Protein AF-A0A661HX92-F1 (afdb_monomer_lite)

Sequence (80 aa):
PHCFANDTDGGAIMASNHGGPWRYDTFVPIIFAGNGLKGKQIYRAVKPNDIAPTLSAIINAKSPSGANGDILGEVLESIK

Radius of gyration: 17.79 Å; chains: 1; bounding box: 38×30×48 Å

Foldseek 3Di:
DDDDPQQDPVRDGDPDDEDDPDCVRQVDDDDDDDDQADDDDDPDDAHPLQVQVQVCVVVVHDGDPPRDGHHDVNRVVSRD

Secondary structure (DSSP, 8-state):
----TTB-TTSPBPSS----SSHHHH-------STTPPP----S---GGGHHHHHHHHTT-PPPTT--SPP-HHHHTT--

Structure (mmCIF, N/CA/C/O backbone):
data_AF-A0A661HX92-F1
#
_entry.id   AF-A0A661HX92-F1
#
loop_
_atom_site.group_PDB
_atom_site.id
_atom_site.type_symbol
_atom_site.label_atom_id
_atom_site.label_alt_id
_atom_site.label_comp_id
_atom_site.label_asym_id
_atom_site.label_entity_id
_atom_site.label_seq_id
_atom_site.pdbx_PDB_ins_code
_atom_site.Cartn_x
_atom_site.Cartn_y
_atom_site.Cartn_z
_atom_site.occupancy
_atom_site.B_iso_or_equiv
_atom_site.auth_seq_id
_atom_site.auth_comp_id
_atom_site.auth_asym_id
_atom_site.auth_atom_id
_atom_site.pdbx_PDB_model_num
ATOM 1 N N . PRO A 1 1 ? 13.407 6.861 -31.794 1.00 44.62 1 PRO A N 1
ATOM 2 C CA . PRO A 1 1 ? 14.557 6.475 -30.942 1.00 44.62 1 PRO A CA 1
ATOM 3 C C . PRO A 1 1 ? 14.136 5.371 -29.966 1.00 44.62 1 PRO A C 1
ATOM 5 O O . PRO A 1 1 ? 13.169 5.545 -29.232 1.00 44.62 1 PRO A O 1
ATOM 8 N N . HIS A 1 2 ? 14.792 4.216 -30.043 1.00 55.34 2 HIS A N 1
ATOM 9 C CA . HIS A 1 2 ? 14.515 3.053 -29.205 1.00 55.34 2 HIS A CA 1
ATOM 10 C C . HIS A 1 2 ? 15.163 3.265 -27.833 1.00 55.34 2 HIS A C 1
ATOM 12 O O . HIS A 1 2 ? 16.314 2.893 -27.665 1.00 55.34 2 HIS A O 1
ATOM 18 N N . CYS A 1 3 ? 14.469 3.932 -26.905 1.00 62.03 3 CYS A N 1
ATOM 19 C CA . CYS A 1 3 ? 14.844 3.907 -25.493 1.00 62.03 3 CYS A CA 1
ATOM 20 C C . CYS A 1 3 ? 14.119 2.733 -24.832 1.00 62.03 3 CYS A C 1
ATOM 22 O O . CYS A 1 3 ? 12.903 2.752 -24.622 1.00 62.03 3 CYS A O 1
ATOM 24 N N . PHE A 1 4 ? 14.849 1.661 -24.569 1.00 67.31 4 PHE A N 1
ATOM 25 C CA . PHE A 1 4 ? 14.358 0.570 -23.747 1.00 67.31 4 PHE A CA 1
ATOM 26 C C . PHE A 1 4 ? 14.517 0.945 -22.271 1.00 67.31 4 PHE A C 1
ATOM 28 O O . PHE A 1 4 ? 15.411 1.699 -21.901 1.00 67.31 4 PHE A O 1
ATOM 35 N N . ALA A 1 5 ? 13.675 0.380 -21.400 1.00 68.94 5 ALA A N 1
ATOM 36 C CA . ALA A 1 5 ? 13.716 0.619 -19.947 1.00 68.94 5 ALA A CA 1
ATOM 37 C C . ALA A 1 5 ? 15.066 0.261 -19.281 1.00 68.94 5 ALA A C 1
ATOM 39 O O . ALA A 1 5 ? 15.271 0.507 -18.096 1.00 68.94 5 ALA A O 1
ATOM 40 N N . ASN A 1 6 ? 15.971 -0.351 -20.039 1.00 71.75 6 ASN A N 1
ATOM 41 C CA . ASN A 1 6 ? 17.247 -0.873 -19.593 1.00 71.75 6 ASN A CA 1
ATOM 42 C C . ASN A 1 6 ? 18.450 -0.103 -20.165 1.00 71.75 6 ASN A C 1
ATOM 44 O O . ASN A 1 6 ? 19.596 -0.475 -19.904 1.00 71.75 6 ASN A O 1
ATOM 48 N N . ASP A 1 7 ? 18.184 0.934 -20.962 1.00 72.81 7 ASP A N 1
ATOM 49 C CA . ASP A 1 7 ? 19.209 1.783 -21.551 1.00 72.81 7 ASP A CA 1
ATOM 50 C C . ASP A 1 7 ? 19.683 2.781 -20.490 1.00 72.81 7 ASP A C 1
ATOM 52 O O . ASP A 1 7 ? 18.894 3.552 -19.945 1.00 72.81 7 ASP A O 1
ATOM 56 N N . THR A 1 8 ? 20.975 2.747 -20.171 1.00 70.31 8 THR A N 1
ATOM 57 C CA . THR A 1 8 ? 21.603 3.704 -19.249 1.00 70.31 8 THR A CA 1
ATOM 58 C C . THR A 1 8 ? 22.294 4.829 -20.020 1.00 70.31 8 THR A C 1
ATOM 60 O O . THR A 1 8 ? 22.705 4.636 -21.168 1.00 70.31 8 THR A O 1
ATOM 63 N N . ASP A 1 9 ? 22.507 5.981 -19.372 1.00 69.25 9 ASP A N 1
ATOM 64 C CA . ASP A 1 9 ? 23.108 7.202 -19.953 1.00 69.25 9 ASP A CA 1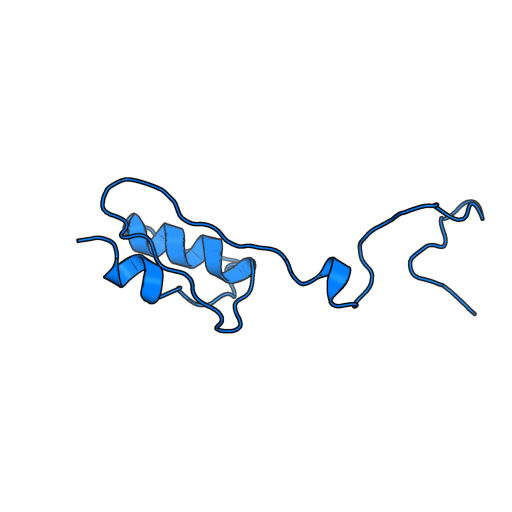
ATOM 65 C C . ASP A 1 9 ? 24.563 7.043 -20.469 1.00 69.25 9 ASP A C 1
ATOM 67 O O . ASP A 1 9 ? 25.175 8.004 -20.931 1.00 69.25 9 ASP A O 1
ATOM 71 N N . GLY A 1 10 ? 25.130 5.831 -20.427 1.00 69.88 10 GLY A N 1
ATOM 72 C CA . GLY A 1 10 ? 26.456 5.486 -20.954 1.00 69.88 10 GLY A CA 1
ATOM 73 C C . GLY A 1 10 ? 26.463 4.356 -21.990 1.00 69.88 10 GLY A C 1
ATOM 74 O O . GLY A 1 10 ? 27.534 3.841 -22.305 1.00 69.88 10 GLY A O 1
ATOM 75 N N . GLY A 1 11 ? 25.299 3.920 -22.489 1.00 68.31 11 GLY A N 1
ATOM 76 C CA . GLY A 1 11 ? 25.194 2.828 -23.470 1.00 68.31 11 GLY A CA 1
ATOM 77 C C . GLY A 1 11 ? 25.443 1.427 -22.898 1.00 68.31 11 GLY A C 1
ATOM 78 O O . GLY A 1 11 ? 25.464 0.451 -23.647 1.00 68.31 11 GLY A O 1
ATOM 79 N N . ALA A 1 12 ? 25.615 1.304 -21.578 1.00 71.50 12 ALA A N 1
ATOM 80 C CA . ALA A 1 12 ? 25.669 0.014 -20.910 1.00 71.50 12 ALA A CA 1
ATOM 81 C C . ALA A 1 12 ? 24.249 -0.556 -20.777 1.00 71.50 12 ALA A C 1
ATOM 83 O O . ALA A 1 12 ? 23.341 0.114 -20.281 1.00 71.50 12 ALA A O 1
ATOM 84 N N . ILE A 1 13 ? 24.071 -1.806 -21.200 1.00 73.69 13 ILE A N 1
ATOM 85 C CA . ILE A 1 13 ? 22.834 -2.558 -20.984 1.00 73.69 13 ILE A CA 1
ATOM 86 C C . ILE A 1 13 ? 22.945 -3.238 -19.617 1.00 73.69 13 ILE A C 1
ATOM 88 O O . ILE A 1 13 ? 23.848 -4.046 -19.394 1.00 73.69 13 ILE A O 1
ATOM 92 N N . MET A 1 14 ? 22.042 -2.911 -18.694 1.00 76.81 14 MET A N 1
ATOM 93 C CA . MET A 1 14 ? 21.990 -3.558 -17.378 1.00 76.81 14 MET A CA 1
ATOM 94 C C . MET A 1 14 ? 21.504 -5.009 -17.517 1.00 76.81 14 MET A C 1
ATOM 96 O O . MET A 1 14 ? 20.572 -5.295 -18.253 1.00 76.81 14 MET A O 1
ATOM 100 N N . ALA A 1 15 ? 22.088 -5.968 -16.800 1.00 83.25 15 ALA A N 1
ATOM 101 C CA . ALA A 1 15 ? 21.561 -7.341 -16.826 1.00 83.25 15 ALA A CA 1
ATOM 102 C C . ALA A 1 15 ? 20.192 -7.455 -16.121 1.00 83.25 15 ALA A C 1
ATOM 104 O O . ALA A 1 15 ? 19.400 -8.342 -16.431 1.00 83.25 15 ALA A O 1
ATOM 105 N N . SER A 1 16 ? 19.921 -6.554 -15.174 1.00 83.38 16 SER A N 1
ATOM 106 C CA . SER A 1 16 ? 18.666 -6.451 -14.433 1.00 83.38 16 SER A CA 1
ATOM 107 C C . SER A 1 16 ? 18.463 -5.006 -13.986 1.00 83.38 16 SER A C 1
ATOM 109 O O . SER A 1 16 ? 19.396 -4.384 -13.481 1.00 83.38 16 SER A O 1
ATOM 111 N N . ASN A 1 17 ? 17.244 -4.495 -14.132 1.00 83.56 17 ASN A N 1
ATOM 112 C CA . ASN A 1 17 ? 16.816 -3.195 -13.625 1.00 83.56 17 ASN A CA 1
ATOM 113 C C . ASN A 1 17 ? 15.302 -3.228 -13.347 1.00 83.56 17 ASN A C 1
ATOM 115 O O . ASN A 1 17 ? 14.623 -4.156 -13.788 1.00 83.56 17 ASN A O 1
ATOM 119 N N . HIS A 1 18 ? 14.787 -2.226 -1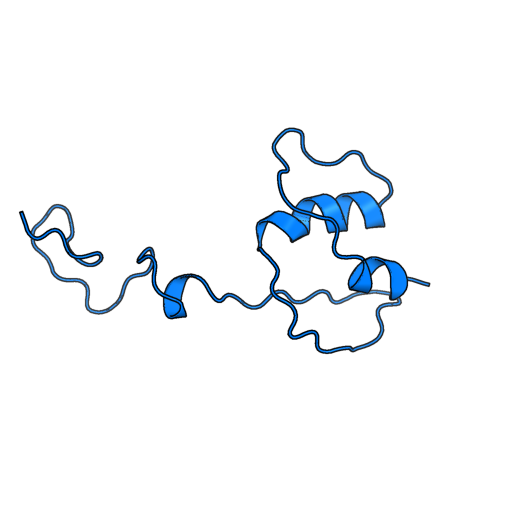2.637 1.00 87.12 18 HIS A N 1
ATOM 120 C CA . HIS A 1 18 ? 13.354 -1.993 -12.451 1.00 87.12 18 HIS A CA 1
ATOM 121 C C . HIS A 1 18 ? 12.941 -0.641 -13.056 1.00 87.12 18 HIS A C 1
ATOM 123 O O . HIS A 1 18 ? 13.777 0.157 -13.476 1.00 87.12 18 HIS A O 1
ATOM 129 N N . GLY A 1 19 ? 11.643 -0.337 -13.032 1.00 85.31 19 GLY A N 1
ATOM 130 C CA . GLY A 1 19 ? 11.091 0.947 -13.489 1.00 85.31 19 GLY A CA 1
ATOM 131 C C . GLY A 1 19 ? 10.414 0.875 -14.856 1.00 85.31 19 GLY A C 1
ATOM 132 O O . GLY A 1 19 ? 9.901 1.882 -15.344 1.00 85.31 19 GLY A O 1
ATOM 133 N N . GLY A 1 20 ? 10.357 -0.313 -15.457 1.00 86.00 20 GLY A N 1
ATOM 134 C CA . GLY A 1 20 ? 9.481 -0.581 -16.582 1.00 86.00 20 GLY A CA 1
ATOM 135 C C . GLY A 1 20 ? 8.002 -0.564 -16.164 1.00 86.00 20 GLY A C 1
ATOM 136 O O . GLY A 1 20 ? 7.659 -0.806 -15.006 1.00 86.00 20 GLY A O 1
ATOM 137 N N . PRO A 1 21 ? 7.079 -0.332 -17.111 1.00 88.62 21 PRO A N 1
ATOM 138 C CA . PRO A 1 21 ? 5.639 -0.304 -16.837 1.00 88.62 21 PRO A CA 1
ATOM 139 C C . PRO A 1 21 ? 5.020 -1.707 -16.686 1.00 88.62 21 PRO A C 1
ATOM 141 O O . PRO A 1 21 ? 3.798 -1.852 -16.639 1.00 88.62 21 PRO A O 1
ATOM 144 N N . TRP A 1 22 ? 5.834 -2.764 -16.673 1.00 90.19 22 TRP A N 1
ATOM 145 C CA . TRP A 1 22 ? 5.363 -4.143 -16.717 1.00 90.19 22 TRP A CA 1
ATOM 146 C C . TRP A 1 22 ? 4.998 -4.687 -15.337 1.00 90.19 22 TRP A C 1
ATOM 148 O O . TRP A 1 22 ? 5.443 -4.201 -14.297 1.00 90.19 22 TRP A O 1
ATOM 158 N N . ARG A 1 23 ? 4.159 -5.733 -15.317 1.00 93.38 23 ARG A N 1
ATOM 159 C CA . ARG A 1 23 ? 3.637 -6.294 -14.060 1.00 93.38 23 ARG A CA 1
ATOM 160 C C . ARG A 1 23 ? 4.730 -6.807 -13.132 1.00 93.38 23 ARG A C 1
ATOM 162 O O . ARG A 1 23 ? 4.545 -6.724 -11.931 1.00 93.38 23 ARG A O 1
ATOM 169 N N . TYR A 1 24 ? 5.843 -7.311 -13.655 1.00 92.75 24 TYR A N 1
ATOM 170 C CA . TYR A 1 24 ? 6.929 -7.806 -12.809 1.00 92.75 24 TYR A CA 1
ATOM 171 C C . TYR A 1 24 ? 7.625 -6.688 -12.006 1.00 92.75 24 TYR A C 1
ATOM 173 O O . TYR A 1 24 ? 8.139 -6.972 -10.933 1.00 92.75 24 TYR A O 1
ATOM 181 N N . ASP A 1 25 ? 7.573 -5.434 -12.475 1.00 94.00 25 ASP A N 1
ATOM 182 C CA . ASP A 1 25 ? 8.114 -4.262 -11.766 1.00 94.00 25 ASP A CA 1
ATOM 183 C C . ASP A 1 25 ? 7.068 -3.582 -10.870 1.00 94.00 25 ASP A C 1
ATOM 185 O O . ASP A 1 25 ? 7.403 -2.954 -9.869 1.00 94.00 25 ASP A O 1
ATOM 189 N N . THR A 1 26 ? 5.787 -3.684 -11.232 1.00 93.88 26 THR A N 1
ATOM 190 C CA . THR A 1 26 ? 4.694 -2.939 -10.580 1.00 93.88 26 THR A CA 1
ATOM 191 C C . THR A 1 26 ? 3.871 -3.772 -9.593 1.00 93.88 26 THR A C 1
ATOM 193 O O . THR A 1 26 ? 3.200 -3.212 -8.726 1.00 93.88 26 THR A O 1
ATOM 196 N N . PHE A 1 27 ? 3.898 -5.104 -9.694 1.00 95.81 27 PHE A N 1
ATOM 197 C CA . PHE A 1 27 ? 3.151 -6.007 -8.818 1.00 95.81 27 PHE A CA 1
ATOM 198 C C . PHE A 1 27 ? 3.963 -6.346 -7.566 1.00 95.81 27 PHE A C 1
ATOM 200 O O . PHE A 1 27 ? 4.650 -7.364 -7.500 1.00 95.81 27 PHE A O 1
ATOM 207 N N . VAL A 1 28 ? 3.870 -5.473 -6.565 1.00 95.88 28 VAL A N 1
ATOM 208 C CA . VAL A 1 28 ? 4.566 -5.622 -5.281 1.00 95.88 28 VAL A CA 1
ATOM 209 C C . VAL A 1 28 ? 3.632 -6.157 -4.187 1.00 95.88 28 VAL A C 1
ATOM 211 O O . VAL A 1 28 ? 2.455 -5.785 -4.149 1.00 95.88 28 VAL A O 1
ATOM 214 N N . PRO A 1 29 ? 4.120 -7.018 -3.276 1.00 95.12 29 PRO A N 1
ATOM 215 C CA . PRO A 1 29 ? 3.330 -7.481 -2.143 1.00 95.12 29 PRO A CA 1
ATOM 216 C C . PRO A 1 29 ? 3.164 -6.375 -1.092 1.00 95.12 29 PRO A C 1
ATOM 218 O O . PRO A 1 29 ? 4.098 -5.630 -0.800 1.00 95.12 29 PRO A O 1
ATOM 221 N N . ILE A 1 30 ? 1.986 -6.320 -0.469 1.00 96.69 30 ILE A N 1
ATOM 222 C CA . ILE A 1 30 ? 1.704 -5.475 0.697 1.00 96.69 30 ILE A CA 1
ATOM 223 C C . ILE A 1 30 ? 1.322 -6.398 1.852 1.00 96.69 30 ILE A C 1
ATOM 225 O O . ILE A 1 30 ? 0.399 -7.201 1.725 1.00 96.69 30 ILE A O 1
ATOM 229 N N . ILE A 1 31 ? 2.042 -6.301 2.971 1.00 95.88 31 ILE A N 1
ATOM 230 C CA . ILE A 1 31 ? 1.835 -7.146 4.153 1.00 95.88 31 ILE A CA 1
ATOM 231 C C . ILE A 1 31 ? 1.682 -6.244 5.379 1.00 95.88 31 ILE A C 1
ATOM 233 O O . ILE A 1 31 ? 2.585 -5.476 5.700 1.00 95.88 31 ILE A O 1
ATOM 237 N N . PHE A 1 32 ? 0.554 -6.374 6.080 1.00 94.62 32 PHE A N 1
ATOM 238 C CA . PHE A 1 32 ? 0.342 -5.793 7.407 1.00 94.62 32 PHE A CA 1
ATOM 239 C C . PHE A 1 32 ? 0.478 -6.896 8.459 1.00 94.62 32 PHE A C 1
ATOM 241 O O . PHE A 1 32 ? -0.140 -7.953 8.336 1.00 94.62 32 PHE A O 1
ATOM 248 N N . ALA A 1 33 ? 1.278 -6.652 9.496 1.00 94.00 33 ALA A N 1
ATOM 249 C CA . ALA A 1 33 ? 1.485 -7.574 10.608 1.00 94.00 33 ALA A CA 1
ATOM 250 C C . ALA A 1 33 ? 1.611 -6.786 11.919 1.00 94.00 33 ALA A C 1
ATOM 252 O O . ALA A 1 33 ? 2.211 -5.712 11.935 1.00 94.00 33 ALA A O 1
ATOM 253 N N . GLY A 1 34 ? 1.038 -7.296 13.012 1.00 88.38 34 GLY A N 1
ATOM 254 C CA . GLY A 1 34 ? 1.018 -6.589 14.295 1.00 88.38 34 GLY A CA 1
ATOM 255 C C . GLY A 1 34 ? -0.170 -6.949 15.190 1.00 88.38 34 GLY A C 1
ATOM 256 O O . GLY A 1 34 ? -0.962 -7.835 14.870 1.00 88.38 34 GLY A O 1
ATOM 257 N N . ASN A 1 35 ? -0.264 -6.267 16.335 1.00 72.44 35 ASN A N 1
ATOM 258 C CA . ASN A 1 35 ? -1.185 -6.585 17.429 1.00 72.44 35 ASN A CA 1
ATOM 259 C C . ASN A 1 35 ? -2.663 -6.562 16.992 1.00 72.44 35 ASN A C 1
ATOM 261 O O . ASN A 1 35 ? -3.152 -5.541 16.517 1.00 72.44 35 ASN A O 1
ATOM 265 N N . GLY A 1 36 ? -3.364 -7.683 17.181 1.00 81.56 36 GLY A N 1
ATOM 266 C CA . GLY A 1 36 ? -4.799 -7.828 16.904 1.00 81.56 36 GLY A CA 1
ATOM 267 C C . GLY A 1 36 ? -5.164 -8.239 15.473 1.00 81.56 36 GLY A C 1
ATOM 268 O O . GLY A 1 36 ? -6.290 -8.679 15.252 1.00 81.56 36 GLY A O 1
ATOM 269 N N . LEU A 1 37 ? -4.233 -8.182 14.511 1.00 90.56 37 LEU A N 1
ATOM 270 C CA . LEU A 1 37 ? -4.522 -8.552 13.123 1.00 90.56 37 LEU A CA 1
ATOM 271 C C . LEU A 1 37 ? -4.749 -10.060 12.971 1.00 90.56 37 LEU A C 1
ATOM 273 O O . LEU A 1 37 ? -3.916 -10.884 13.354 1.00 90.56 37 LEU A O 1
ATOM 277 N N . LYS A 1 38 ? -5.864 -10.427 12.336 1.00 88.44 38 LYS A N 1
ATOM 278 C CA . LYS A 1 38 ? -6.127 -11.806 11.916 1.00 88.44 38 LYS A CA 1
ATOM 279 C C . LYS A 1 38 ? -5.485 -12.073 10.560 1.00 88.44 38 LYS A C 1
ATOM 281 O O . LYS A 1 38 ? -5.652 -11.297 9.624 1.00 88.44 38 LYS A O 1
ATOM 286 N N . GLY A 1 39 ? -4.783 -13.199 10.448 1.00 91.50 39 GLY A N 1
ATOM 287 C CA . GLY A 1 39 ? -4.175 -13.627 9.191 1.00 91.50 39 GLY A CA 1
ATOM 288 C C . GLY A 1 39 ? -5.225 -13.799 8.093 1.00 91.50 39 GLY A C 1
ATOM 289 O O . GLY A 1 39 ? -6.204 -14.526 8.266 1.00 91.50 39 GLY A O 1
ATOM 290 N N . LYS A 1 40 ? -5.015 -13.127 6.960 1.00 92.94 40 LYS A N 1
ATOM 291 C CA . LYS A 1 40 ? -5.877 -13.201 5.779 1.00 92.94 40 LYS A CA 1
ATOM 292 C C . LYS A 1 40 ? -5.049 -12.928 4.527 1.00 92.94 40 LYS A C 1
ATOM 294 O O . LYS A 1 40 ? -4.121 -12.126 4.560 1.00 92.94 40 LYS A O 1
ATOM 299 N N . GLN A 1 41 ? -5.400 -13.583 3.425 1.00 95.62 41 GLN A N 1
ATOM 300 C CA . GLN A 1 41 ? -4.871 -13.273 2.099 1.00 95.62 41 GLN A CA 1
ATOM 301 C C . GLN A 1 41 ? -5.957 -12.581 1.280 1.00 95.62 41 GLN A C 1
ATOM 303 O O . GLN 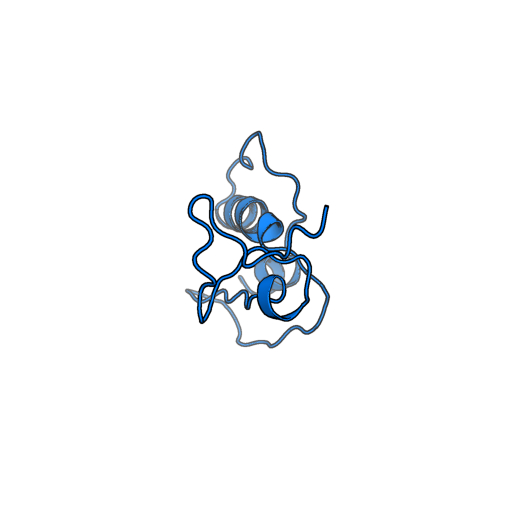A 1 41 ? -7.103 -13.032 1.245 1.00 95.62 41 GLN A O 1
ATOM 308 N N . ILE A 1 42 ? -5.592 -11.473 0.644 1.00 95.31 42 ILE A N 1
ATOM 309 C CA . ILE A 1 42 ? -6.486 -10.656 -0.172 1.00 95.31 42 ILE A CA 1
ATOM 310 C C . ILE A 1 42 ? -5.882 -10.559 -1.568 1.00 95.31 42 ILE A C 1
ATOM 312 O O . ILE A 1 42 ? -4.720 -10.199 -1.720 1.00 95.31 42 ILE A O 1
ATOM 316 N N . TYR A 1 43 ? -6.686 -10.876 -2.583 1.00 95.38 43 TYR A N 1
ATOM 317 C CA . TYR A 1 43 ? -6.281 -10.857 -3.995 1.00 95.38 43 TYR A CA 1
ATOM 318 C C . TYR A 1 43 ? -6.891 -9.687 -4.780 1.00 95.38 43 TYR A C 1
ATOM 320 O O . TYR A 1 43 ? -6.742 -9.608 -5.999 1.00 95.38 43 TYR A O 1
ATOM 328 N N . ARG A 1 44 ? -7.603 -8.779 -4.100 1.00 95.56 44 ARG A N 1
ATOM 329 C CA . ARG A 1 44 ? -8.141 -7.559 -4.714 1.00 95.56 44 ARG A CA 1
ATOM 330 C C . ARG A 1 44 ? -6.980 -6.668 -5.172 1.00 95.56 44 ARG A C 1
ATOM 332 O O . ARG A 1 44 ? -5.950 -6.591 -4.511 1.00 95.56 44 ARG A O 1
ATOM 339 N N . ALA A 1 45 ? -7.175 -5.956 -6.280 1.00 95.00 45 ALA A N 1
ATOM 340 C CA . ALA A 1 45 ? -6.218 -4.953 -6.729 1.00 95.00 45 ALA A CA 1
ATOM 341 C C . ALA A 1 45 ? -6.138 -3.786 -5.727 1.00 95.00 45 ALA A C 1
ATOM 343 O O . ALA A 1 45 ? -7.159 -3.178 -5.394 1.00 95.00 45 ALA A O 1
ATOM 344 N N . VAL A 1 46 ? -4.919 -3.486 -5.280 1.00 96.81 46 VAL A N 1
ATOM 345 C CA . VAL A 1 46 ? -4.553 -2.390 -4.366 1.00 96.81 46 VAL A CA 1
ATOM 346 C C . VAL A 1 46 ? -3.288 -1.704 -4.874 1.00 96.81 46 VAL A C 1
ATOM 348 O O . VAL A 1 46 ? -2.628 -2.215 -5.787 1.00 96.81 46 VAL A O 1
ATOM 351 N N . LYS A 1 47 ? -2.946 -0.552 -4.298 1.00 96.75 47 LYS A N 1
ATOM 352 C CA . LYS A 1 47 ? -1.760 0.226 -4.667 1.00 96.75 47 LYS A CA 1
ATOM 353 C C . LYS A 1 47 ? -0.877 0.458 -3.438 1.00 96.75 47 LYS A C 1
ATOM 355 O O . LYS A 1 47 ? -1.401 0.632 -2.342 1.00 96.75 47 LYS A O 1
ATOM 360 N N . PRO A 1 48 ? 0.453 0.573 -3.595 1.00 96.69 48 PRO A N 1
ATOM 361 C CA . PRO A 1 48 ? 1.333 0.972 -2.491 1.00 96.69 48 PRO A CA 1
ATOM 362 C C . PRO A 1 48 ? 0.932 2.306 -1.837 1.00 96.69 48 PRO A C 1
ATOM 364 O O . PRO A 1 48 ? 1.105 2.491 -0.636 1.00 96.69 48 PRO A O 1
ATOM 367 N N . ASN A 1 49 ? 0.329 3.216 -2.607 1.00 97.12 49 ASN A N 1
ATOM 368 C CA . ASN A 1 49 ? -0.159 4.513 -2.132 1.00 97.12 49 ASN A CA 1
ATOM 369 C C . ASN A 1 49 ? -1.271 4.399 -1.072 1.00 97.12 49 ASN A C 1
ATOM 371 O O . ASN A 1 49 ? -1.488 5.349 -0.322 1.00 97.12 49 ASN A O 1
ATOM 375 N N . ASP A 1 50 ? -1.935 3.245 -0.980 1.00 98.00 50 ASP A N 1
ATOM 376 C CA . ASP A 1 50 ? -3.007 2.962 -0.021 1.00 98.00 50 ASP A CA 1
ATOM 377 C C . ASP A 1 50 ? -2.452 2.715 1.402 1.00 98.00 50 ASP A C 1
ATOM 379 O O . ASP A 1 50 ? -3.175 2.815 2.396 1.00 98.00 50 ASP A O 1
ATOM 383 N N . ILE A 1 51 ? -1.146 2.435 1.542 1.00 97.25 51 ILE A N 1
ATOM 384 C CA . ILE A 1 51 ? -0.510 2.085 2.826 1.00 97.25 51 ILE A CA 1
ATOM 385 C C . ILE A 1 51 ? -0.567 3.254 3.816 1.00 97.25 51 ILE A C 1
ATOM 387 O O . ILE A 1 51 ? -0.988 3.083 4.960 1.00 97.25 51 ILE A O 1
ATOM 391 N N . ALA A 1 52 ? -0.155 4.446 3.383 1.00 97.56 52 ALA A N 1
ATOM 392 C CA . ALA A 1 52 ? -0.072 5.620 4.247 1.00 97.56 52 ALA A CA 1
ATOM 393 C C . ALA A 1 52 ? -1.435 6.056 4.831 1.00 97.56 52 ALA A C 1
ATOM 395 O O . ALA A 1 52 ? -1.526 6.156 6.056 1.00 97.56 52 ALA A O 1
ATOM 396 N N . PRO A 1 53 ? -2.505 6.272 4.032 1.00 97.50 53 PRO A N 1
ATOM 397 C CA . PRO A 1 53 ? -3.815 6.621 4.585 1.00 97.50 53 PRO A CA 1
ATOM 398 C C . PRO A 1 53 ? -4.401 5.503 5.461 1.00 97.50 53 PRO A C 1
ATOM 400 O O . PRO A 1 53 ? -5.044 5.800 6.468 1.00 97.50 53 PRO A O 1
ATOM 403 N N . THR A 1 54 ? -4.126 4.228 5.151 1.00 96.69 54 THR A N 1
ATOM 404 C CA . THR A 1 54 ? -4.531 3.095 6.002 1.00 96.69 54 THR A CA 1
ATOM 405 C C . THR A 1 54 ? -3.881 3.169 7.383 1.00 96.69 54 THR A C 1
ATOM 407 O O . THR A 1 54 ? -4.579 3.080 8.391 1.00 96.69 54 THR A O 1
ATOM 410 N N . LEU A 1 55 ? -2.565 3.392 7.458 1.00 95.56 55 LEU A N 1
ATOM 411 C CA . LEU A 1 55 ? -1.861 3.536 8.737 1.00 95.56 55 LEU A CA 1
ATOM 412 C C . LEU A 1 55 ? -2.349 4.753 9.529 1.00 95.56 55 LEU A C 1
ATOM 414 O O . LEU A 1 55 ? -2.558 4.640 10.736 1.00 95.56 55 LEU A O 1
ATOM 418 N N . SER A 1 56 ? -2.584 5.889 8.867 1.00 97.06 56 SER A N 1
ATOM 419 C CA . SER A 1 56 ? -3.159 7.077 9.508 1.00 97.06 56 SER A CA 1
ATOM 420 C C . SER A 1 56 ? -4.526 6.791 10.132 1.00 97.06 56 SER A C 1
ATOM 422 O O . SER A 1 56 ? -4.766 7.204 11.266 1.00 97.06 56 SER A O 1
ATOM 424 N N . ALA A 1 57 ? -5.390 6.045 9.438 1.00 95.12 57 ALA A N 1
ATOM 425 C CA . ALA A 1 57 ? -6.691 5.646 9.965 1.00 95.12 57 ALA A CA 1
ATOM 426 C C . ALA A 1 57 ? -6.569 4.725 11.192 1.00 95.12 57 ALA A C 1
ATOM 428 O O . ALA A 1 57 ? -7.303 4.910 12.160 1.00 95.12 57 ALA A O 1
ATOM 429 N N . ILE A 1 58 ? -5.607 3.793 11.195 1.00 93.12 58 ILE A N 1
ATOM 430 C CA . ILE A 1 58 ? -5.351 2.883 12.328 1.00 93.12 58 ILE A CA 1
ATOM 431 C C . ILE A 1 58 ? -4.988 3.654 13.600 1.00 93.12 58 ILE A C 1
ATOM 433 O O . ILE A 1 58 ? -5.478 3.336 14.681 1.00 93.12 58 ILE A O 1
ATOM 437 N N . ILE A 1 59 ? -4.130 4.669 13.483 1.00 93.50 59 I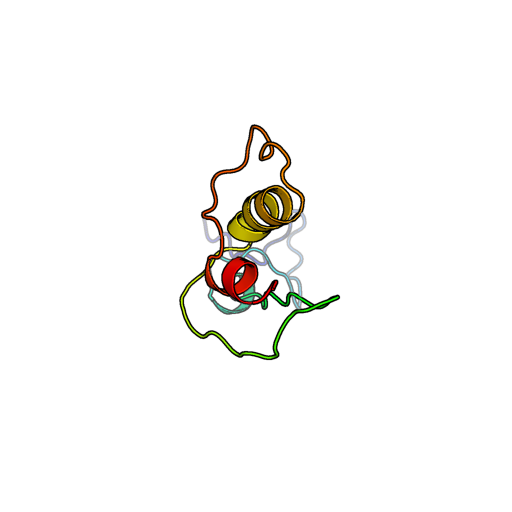LE A N 1
ATOM 438 C CA . ILE A 1 59 ? -3.636 5.435 14.639 1.00 93.50 59 ILE A CA 1
ATOM 439 C C . ILE A 1 59 ? -4.484 6.674 14.957 1.00 93.50 59 ILE A C 1
ATOM 441 O O . ILE A 1 59 ? -4.088 7.483 15.7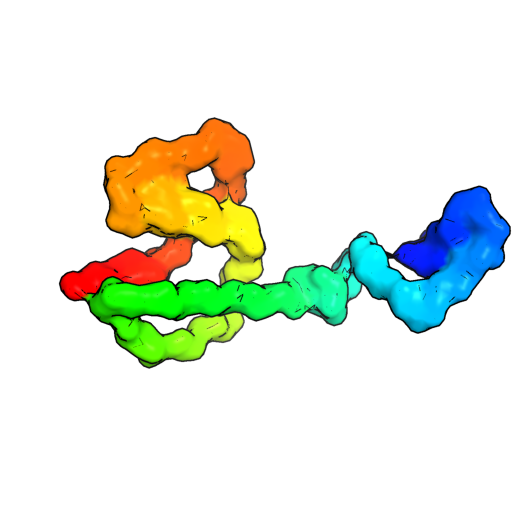94 1.00 93.50 59 ILE A O 1
ATOM 445 N N . ASN A 1 60 ? -5.623 6.848 14.279 1.00 94.25 60 ASN A N 1
ATOM 446 C CA . ASN A 1 60 ? -6.480 8.029 14.387 1.00 94.25 60 ASN A CA 1
ATOM 447 C C . ASN A 1 60 ? -5.719 9.357 14.170 1.00 94.25 60 ASN A C 1
ATOM 449 O O . ASN A 1 60 ? -5.882 10.330 14.909 1.00 94.25 60 ASN A O 1
ATOM 453 N N . ALA A 1 61 ? -4.861 9.391 13.150 1.00 97.00 61 ALA A N 1
ATOM 454 C CA . ALA A 1 61 ? -4.136 10.582 12.726 1.00 97.00 61 ALA A CA 1
ATOM 455 C C . ALA A 1 61 ? -4.663 11.102 11.385 1.00 97.00 61 ALA A C 1
ATOM 457 O O . ALA A 1 61 ? -5.227 10.370 10.569 1.00 97.00 61 ALA A O 1
ATOM 458 N N . LYS A 1 62 ? -4.423 12.388 11.117 1.00 96.75 62 LYS A N 1
ATOM 459 C CA . LYS A 1 62 ? -4.680 12.963 9.796 1.00 96.75 62 LYS A CA 1
ATOM 460 C C . LYS A 1 62 ? -3.775 12.288 8.758 1.00 96.75 62 LYS A C 1
ATOM 462 O O . LYS A 1 62 ? -2.585 12.100 9.004 1.00 96.75 62 LYS A O 1
ATOM 467 N N . SER A 1 63 ? -4.335 11.965 7.593 1.00 96.69 63 SER A N 1
ATOM 468 C CA . SER A 1 63 ? -3.550 11.451 6.466 1.00 96.69 63 SER A CA 1
ATOM 469 C C . SER A 1 63 ? -2.502 12.471 5.993 1.00 96.69 63 SER A C 1
ATOM 471 O O . SER A 1 63 ? -2.737 13.682 6.114 1.00 96.69 63 SER A O 1
ATOM 473 N N . PRO A 1 64 ? -1.365 12.020 5.426 1.00 96.75 64 PRO A N 1
ATOM 474 C CA . PRO A 1 64 ? -0.391 12.913 4.804 1.00 96.75 64 PRO A CA 1
ATOM 475 C C . PRO A 1 64 ? -1.052 13.808 3.752 1.00 96.75 64 PRO A C 1
ATOM 477 O O . PRO A 1 64 ? -1.926 13.361 3.014 1.00 96.75 64 PRO A O 1
ATOM 480 N N . SER A 1 65 ? -0.617 15.064 3.642 1.00 96.75 65 SER A N 1
ATOM 481 C CA . SER A 1 65 ? -1.223 16.041 2.721 1.00 96.75 65 SER A CA 1
ATOM 482 C C . SER A 1 65 ? -1.155 15.638 1.243 1.00 96.75 65 SER A C 1
ATOM 484 O O . SER A 1 65 ? -2.001 16.066 0.468 1.00 96.75 65 SER A O 1
ATOM 486 N N . GLY A 1 66 ? -0.167 14.825 0.856 1.00 96.19 66 GLY A N 1
ATOM 487 C CA . GLY A 1 66 ? -0.009 14.285 -0.499 1.00 96.19 66 GLY A CA 1
ATOM 488 C C . GLY A 1 66 ? -0.560 12.869 -0.695 1.00 96.19 66 GLY A C 1
ATOM 489 O O . GLY A 1 66 ? -0.294 12.263 -1.730 1.00 96.19 66 GLY A O 1
ATOM 490 N N . ALA A 1 67 ? -1.270 12.304 0.287 1.00 95.88 67 ALA A N 1
ATOM 491 C CA . ALA A 1 67 ? -1.864 10.981 0.140 1.00 95.88 67 ALA A CA 1
ATOM 492 C C . ALA A 1 67 ? -2.970 11.006 -0.929 1.00 95.88 67 ALA A C 1
ATOM 494 O O . ALA A 1 67 ? -3.870 11.841 -0.885 1.00 95.88 67 ALA A O 1
ATOM 495 N N . ASN A 1 68 ? -2.899 10.074 -1.880 1.00 95.94 68 ASN A N 1
ATOM 496 C CA . ASN A 1 68 ? -3.867 9.919 -2.971 1.00 95.94 68 ASN A CA 1
ATOM 497 C C . ASN A 1 68 ? -4.366 8.470 -3.137 1.00 95.94 68 ASN A C 1
ATOM 499 O O . ASN A 1 68 ? -4.955 8.141 -4.166 1.00 95.94 68 ASN A O 1
ATOM 503 N N . GLY A 1 69 ? -4.062 7.606 -2.166 1.00 95.88 69 GLY A N 1
ATOM 504 C CA . GLY A 1 69 ? -4.554 6.234 -2.095 1.00 95.88 69 GLY A CA 1
ATOM 505 C C . GLY A 1 69 ? -5.835 6.121 -1.277 1.00 95.88 69 GLY A C 1
ATOM 506 O O . GLY A 1 69 ? -6.230 7.059 -0.578 1.00 95.88 69 GLY A O 1
ATOM 507 N N . ASP A 1 70 ? -6.446 4.947 -1.340 1.00 96.25 70 ASP A N 1
ATOM 508 C CA . ASP A 1 70 ? -7.653 4.614 -0.591 1.00 96.25 70 ASP A CA 1
ATOM 509 C C . ASP A 1 70 ? -7.294 3.890 0.714 1.00 96.25 70 ASP A C 1
ATOM 511 O O . ASP A 1 70 ? -6.267 3.223 0.822 1.00 96.25 70 ASP A O 1
ATOM 515 N N . ILE A 1 71 ? -8.150 3.993 1.729 1.00 96.94 71 ILE A N 1
ATOM 516 C CA . ILE A 1 71 ? -7.982 3.225 2.968 1.00 96.94 71 ILE A CA 1
ATOM 517 C C . ILE A 1 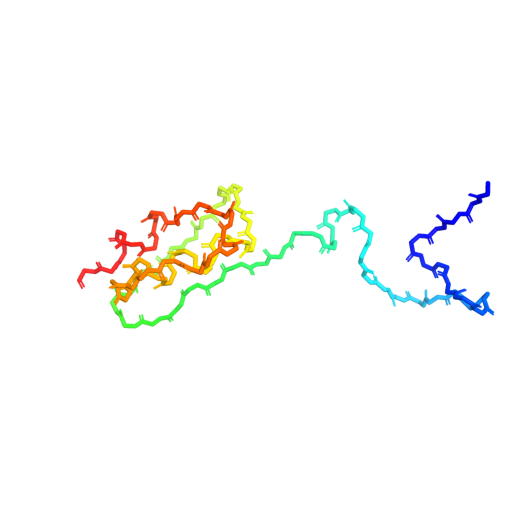71 ? -8.322 1.751 2.698 1.00 96.94 71 ILE A C 1
ATOM 519 O O . ILE A 1 71 ? -9.384 1.432 2.159 1.00 96.94 71 ILE A O 1
ATOM 523 N N . LEU A 1 72 ? -7.449 0.836 3.124 1.00 96.56 72 LEU A N 1
ATOM 524 C CA . LEU A 1 72 ? -7.671 -0.606 3.038 1.00 96.56 72 LEU A CA 1
ATOM 525 C C . LEU A 1 72 ? -8.573 -1.073 4.189 1.00 96.56 72 LEU A C 1
ATOM 527 O O . LEU A 1 72 ? -8.104 -1.397 5.283 1.00 96.56 72 LEU A O 1
ATOM 531 N N . GLY A 1 73 ? -9.883 -1.103 3.933 1.00 94.44 73 GLY A N 1
ATOM 532 C CA . GLY A 1 73 ? -10.903 -1.475 4.920 1.00 94.44 73 GLY A CA 1
ATOM 533 C C . GLY A 1 73 ? -10.678 -2.854 5.546 1.00 94.44 73 GLY A C 1
ATOM 534 O O . GLY A 1 73 ? -10.847 -3.007 6.754 1.00 94.44 73 GLY A O 1
ATOM 535 N N . GLU A 1 74 ? -10.180 -3.825 4.772 1.00 93.56 74 GLU A N 1
ATOM 536 C CA . GLU A 1 74 ? -9.850 -5.165 5.274 1.00 93.56 74 GLU A CA 1
ATOM 537 C C . GLU A 1 74 ? -8.841 -5.168 6.439 1.00 93.56 74 GLU A C 1
ATOM 539 O O . GLU A 1 74 ? -8.865 -6.079 7.273 1.00 93.56 74 GLU A O 1
ATOM 544 N N . VAL A 1 75 ? -7.961 -4.162 6.511 1.00 93.81 75 VAL A N 1
ATOM 545 C CA . VAL A 1 75 ? -6.987 -4.015 7.599 1.00 93.81 75 VAL A CA 1
ATOM 546 C C . VAL A 1 75 ? -7.674 -3.441 8.834 1.00 93.81 75 VAL A C 1
ATOM 548 O O . VAL A 1 75 ? -7.504 -3.985 9.922 1.00 93.81 75 VAL A O 1
ATOM 551 N N . LEU A 1 76 ? -8.492 -2.396 8.672 1.00 91.38 76 LEU A N 1
ATOM 552 C CA . LEU A 1 76 ? -9.220 -1.765 9.779 1.00 91.38 76 LEU A CA 1
ATOM 553 C C . LEU A 1 76 ? -10.204 -2.727 10.446 1.00 91.38 76 LEU A C 1
ATOM 555 O O . LEU A 1 76 ? -10.233 -2.822 11.667 1.00 91.38 76 LEU A O 1
ATOM 559 N N . GLU A 1 77 ? -10.959 -3.492 9.659 1.00 89.75 77 GLU A N 1
ATOM 560 C CA . GLU A 1 77 ? -11.896 -4.500 10.173 1.00 89.75 77 GLU A CA 1
ATOM 561 C C . GLU A 1 77 ? -11.198 -5.628 10.948 1.00 89.75 77 GLU A C 1
ATOM 563 O O . GLU A 1 77 ? -11.814 -6.292 11.790 1.00 89.75 77 GLU A O 1
ATOM 568 N N . SER A 1 78 ? -9.918 -5.868 10.644 1.00 86.75 78 SER A N 1
ATOM 569 C CA . SER A 1 78 ? -9.109 -6.896 11.297 1.00 86.75 78 SER A CA 1
ATOM 570 C C . SER A 1 78 ? -8.560 -6.446 12.650 1.00 86.75 78 SER A C 1
ATOM 572 O O . SER A 1 78 ? -8.205 -7.311 13.446 1.00 86.75 78 SER A O 1
ATOM 574 N N . ILE A 1 79 ? -8.503 -5.139 12.921 1.00 80.75 79 ILE A N 1
ATOM 575 C CA . ILE A 1 79 ? -8.090 -4.578 14.210 1.00 80.75 79 ILE A CA 1
ATOM 576 C C . ILE A 1 79 ? -9.345 -4.467 15.080 1.00 80.75 79 ILE A C 1
ATOM 578 O O . ILE A 1 79 ? -10.182 -3.590 14.879 1.00 80.75 79 ILE A O 1
ATOM 582 N N . LYS A 1 80 ? -9.499 -5.400 16.019 1.00 61.25 80 LYS A N 1
ATOM 583 C CA . LYS A 1 80 ? -10.539 -5.375 17.054 1.00 61.25 80 LYS A CA 1
ATOM 584 C C . LYS A 1 80 ? -9.918 -5.228 18.428 1.00 61.25 80 LYS A C 1
ATOM 586 O O . LYS A 1 80 ? -8.866 -5.869 18.648 1.00 61.25 80 LYS A O 1
#

pLDDT: mean 88.09, std 11.66, range [44.62, 98.0]